Protein AF-A0A2N9MT71-F1 (afdb_monomer)

Sequence (174 aa):
MRLEDFAVRTAGDPRQLANAIQAEVWGLDRNQPVTNVKTLEEIVNISVAERRFETLLLMAFASVAVGLAVIGVFGVLSYSVSQRTPEWGIRIALGAQPSAILALVLKQAGRLIAVGVIIGLAGAYALTRFLESMLFQVHRNDGWTYAASVALLAVVSPRSVSDSGEARRKGRFA

pLDDT: mean 71.5, std 14.34, range [39.88, 97.31]

Foldseek 3Di:
DPPLDDDDDDPDDLVVVVVVVVVVVCVVPVPDPPPDDDDPVRVVCVVVVVVVVVVVVVVVVVVVVVVVVVVVLVVVLVVVCVVCVVVVVVCVVVPDDVVVVVVVSCVVSVVVVVVVVVVVVVVVVVVVVVVCVVDPDPDDDVPVVVVVVVVVVVVVDPDDPPDDPDDPDDDDDD

Radius of gyration: 30.7 Å; Cα contacts (8 Å, |Δi|>4): 19; chains: 1; bounding box: 78×36×86 Å

Solvent-accessible surface area (backbone atoms only — not comparable to full-atom values): 10822 Å² total; per-residue (Å²): 134,74,97,81,78,86,86,82,92,69,97,62,66,62,77,71,48,47,59,57,52,50,53,52,48,45,70,76,42,73,86,63,81,90,71,82,95,68,55,71,67,54,56,49,47,58,61,48,51,59,55,49,51,55,51,52,52,51,51,51,51,50,53,51,52,51,51,52,49,53,54,48,53,49,49,55,48,53,51,57,49,60,74,45,42,71,64,51,53,54,42,43,76,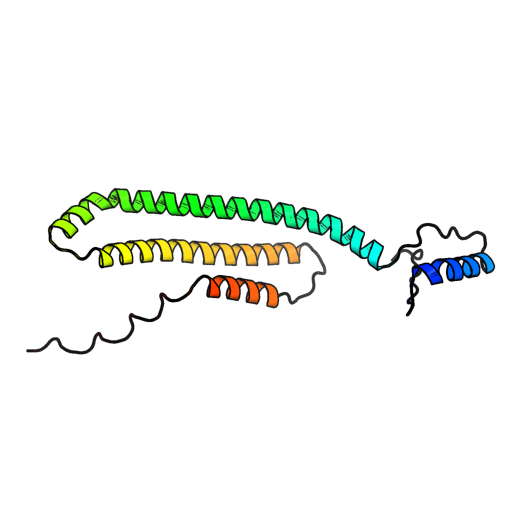74,67,46,66,68,65,64,54,53,52,52,52,50,50,54,52,48,51,54,49,51,53,50,50,53,50,49,51,53,49,51,53,51,50,53,53,51,51,54,70,73,42,88,81,79,78,86,76,66,60,62,60,54,50,49,52,53,48,53,55,50,65,74,54,76,82,87,86,83,87,88,85,84,76,98,77,82,77,97,77,137

Secondary structure (DSSP, 8-state):
--TT------SS-HHHHHHHHHHHHHHH-TTS-------HHHHHHHHHHHHHHHHHHHHHHHHHHHHHHHHHHHHHHHHHHHHHHHHHHHHHHTT--HHHHHHHHHHHHHHHHHHHHHHHHHHHHHHHHHHHHHSTT--S-THHHHHHHHHHHHHT--SSSSSSSS---S-S--

Mean predicted aligned error: 17.35 Å

Structure (mmCIF, N/CA/C/O backbone):
data_AF-A0A2N9MT71-F1
#
_entry.id   AF-A0A2N9MT71-F1
#
loop_
_atom_site.group_PDB
_atom_site.id
_atom_site.type_symbol
_atom_site.label_atom_id
_atom_site.label_alt_id
_atom_site.label_comp_id
_atom_site.label_asym_id
_atom_site.label_entity_id
_atom_site.label_seq_id
_atom_site.pdbx_PDB_ins_code
_atom_site.Cartn_x
_atom_site.Cartn_y
_atom_site.Cartn_z
_atom_site.occupancy
_atom_site.B_iso_or_equiv
_atom_site.auth_seq_id
_atom_site.auth_comp_id
_atom_site.auth_asym_id
_atom_site.auth_atom_id
_atom_site.pdbx_PDB_model_num
ATOM 1 N N . MET A 1 1 ? 12.302 11.537 -35.299 1.00 41.94 1 MET A N 1
ATOM 2 C CA . MET A 1 1 ? 13.288 10.631 -35.921 1.00 41.94 1 MET A CA 1
ATOM 3 C C . MET A 1 1 ? 14.268 11.492 -36.698 1.00 41.94 1 MET A C 1
ATOM 5 O O . MET A 1 1 ? 13.892 12.015 -37.738 1.00 41.94 1 MET A O 1
ATOM 9 N N . ARG A 1 2 ? 15.458 11.759 -36.141 1.00 39.88 2 ARG A N 1
ATOM 10 C CA . ARG A 1 2 ? 16.570 12.321 -36.929 1.00 39.88 2 ARG A CA 1
ATOM 11 C C . ARG A 1 2 ? 17.093 11.182 -37.808 1.00 39.88 2 ARG A C 1
ATOM 13 O O . ARG A 1 2 ? 17.110 10.045 -37.356 1.00 39.88 2 ARG A O 1
ATOM 20 N N . LEU A 1 3 ? 17.454 11.474 -39.051 1.0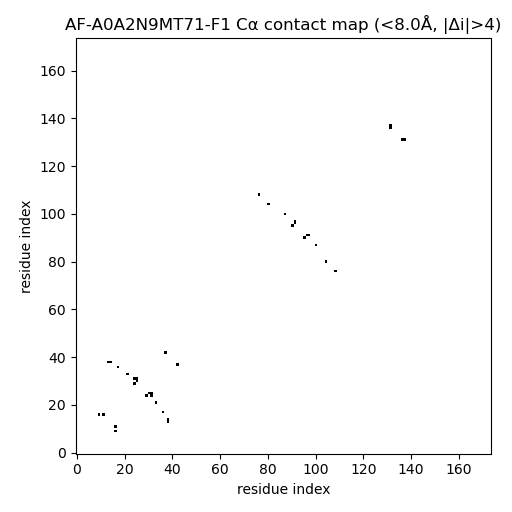0 45.47 3 LEU A N 1
ATOM 21 C CA . LEU A 1 3 ? 17.859 10.511 -40.089 1.00 45.47 3 LEU A CA 1
ATOM 22 C C . LEU A 1 3 ? 19.234 9.842 -39.831 1.00 45.47 3 LEU A C 1
ATOM 24 O O . LEU A 1 3 ? 19.907 9.453 -40.774 1.00 45.47 3 LEU A O 1
ATOM 28 N N . GLU A 1 4 ? 19.657 9.714 -38.572 1.00 57.88 4 GLU A N 1
ATOM 29 C CA . GLU A 1 4 ? 21.001 9.251 -38.177 1.00 57.88 4 GLU A CA 1
ATOM 30 C C . GLU A 1 4 ? 21.006 7.788 -37.683 1.00 57.88 4 GLU A C 1
ATOM 32 O O . GLU A 1 4 ? 22.068 7.188 -37.547 1.00 57.88 4 GLU A O 1
ATOM 37 N N . ASP A 1 5 ? 19.834 7.191 -37.431 1.00 60.72 5 ASP A N 1
ATOM 38 C CA . ASP A 1 5 ? 19.734 5.886 -36.767 1.00 60.72 5 ASP A CA 1
ATOM 39 C C . ASP A 1 5 ? 19.387 4.768 -37.768 1.00 60.72 5 ASP A C 1
ATOM 41 O O . ASP A 1 5 ? 18.239 4.614 -38.193 1.00 60.72 5 ASP A O 1
ATOM 45 N N . PHE A 1 6 ? 20.388 3.966 -38.143 1.00 65.12 6 PHE A N 1
ATOM 46 C CA . PHE A 1 6 ? 20.227 2.778 -38.986 1.00 65.12 6 PHE A CA 1
ATOM 47 C C . PHE A 1 6 ? 20.097 1.519 -38.117 1.00 65.12 6 PHE A C 1
ATOM 49 O O . PHE A 1 6 ? 21.009 1.172 -37.368 1.00 65.12 6 PHE A O 1
ATOM 56 N N . ALA A 1 7 ? 18.960 0.824 -38.210 1.00 68.88 7 ALA A N 1
ATOM 57 C CA . ALA A 1 7 ? 18.687 -0.391 -37.443 1.00 68.88 7 ALA A CA 1
ATOM 58 C C . ALA A 1 7 ? 18.682 -1.624 -38.355 1.00 68.88 7 ALA A C 1
ATOM 60 O O . ALA A 1 7 ? 17.917 -1.695 -39.316 1.00 68.88 7 ALA A O 1
ATOM 61 N N . VAL A 1 8 ? 19.500 -2.625 -38.021 1.00 67.00 8 VAL A N 1
ATOM 62 C CA . VAL A 1 8 ? 19.582 -3.896 -38.753 1.00 67.00 8 VAL A CA 1
ATOM 63 C C . VAL A 1 8 ? 19.093 -5.028 -37.860 1.00 67.00 8 VAL A C 1
ATOM 65 O O . VAL A 1 8 ? 19.551 -5.187 -36.730 1.00 67.00 8 VAL A O 1
ATOM 68 N N . ARG A 1 9 ? 18.157 -5.834 -38.368 1.00 70.19 9 ARG A N 1
ATOM 69 C CA . ARG A 1 9 ? 17.663 -7.032 -37.683 1.00 70.19 9 ARG A CA 1
ATOM 70 C C . ARG A 1 9 ? 18.496 -8.241 -38.101 1.00 70.19 9 ARG A C 1
ATOM 72 O O . ARG A 1 9 ? 18.536 -8.572 -39.282 1.00 70.19 9 ARG A O 1
ATOM 79 N N . THR A 1 10 ? 19.104 -8.928 -37.140 1.00 71.44 10 THR A N 1
ATOM 80 C CA . THR A 1 10 ? 19.897 -10.147 -37.367 1.00 71.44 10 THR A CA 1
ATOM 81 C C . THR A 1 10 ? 19.259 -11.337 -36.648 1.00 71.44 10 THR A C 1
ATOM 83 O O . THR A 1 10 ? 18.609 -11.167 -35.619 1.00 71.44 10 THR A O 1
ATOM 86 N N . ALA A 1 11 ? 19.407 -12.548 -37.196 1.00 64.06 11 ALA A N 1
ATOM 87 C CA . ALA A 1 11 ? 18.948 -13.791 -36.555 1.00 64.06 11 ALA A CA 1
ATOM 88 C C . ALA A 1 11 ? 20.045 -14.491 -35.717 1.00 64.06 11 ALA A C 1
ATOM 90 O O . ALA A 1 11 ? 19.741 -15.426 -34.983 1.00 64.06 11 ALA A O 1
ATOM 91 N N . GLY A 1 12 ? 21.304 -14.044 -35.827 1.00 68.12 12 GLY A N 1
ATOM 92 C CA . GLY A 1 12 ? 22.460 -14.521 -35.052 1.00 68.12 12 GLY A CA 1
ATOM 93 C C . GLY A 1 12 ? 23.063 -13.429 -34.162 1.00 68.12 12 GLY A C 1
ATOM 94 O O . GLY A 1 12 ? 22.499 -12.336 -34.079 1.00 68.12 12 GLY A O 1
ATOM 95 N N . ASP A 1 13 ? 24.208 -13.718 -33.527 1.00 66.25 13 ASP A N 1
ATOM 96 C CA . ASP A 1 13 ? 24.887 -12.815 -32.581 1.00 66.25 13 ASP A CA 1
ATOM 97 C C . ASP A 1 13 ? 25.152 -11.430 -33.217 1.00 66.25 13 ASP A C 1
ATOM 99 O O . ASP A 1 13 ? 25.996 -11.309 -34.117 1.00 66.25 13 ASP A O 1
ATOM 103 N N . PRO A 1 14 ? 24.452 -10.370 -32.763 1.00 67.06 14 PRO A N 1
ATOM 104 C CA . PRO A 1 14 ? 24.577 -9.026 -33.318 1.00 67.06 14 PRO A CA 1
ATOM 105 C C . PRO A 1 14 ? 26.007 -8.487 -33.242 1.00 67.06 14 PRO A C 1
ATOM 107 O O . PRO A 1 14 ? 26.403 -7.688 -34.087 1.00 67.06 14 PRO A O 1
ATOM 110 N N . ARG A 1 15 ? 26.804 -8.937 -32.261 1.00 65.44 15 ARG A N 1
ATOM 111 C CA . ARG A 1 15 ? 28.196 -8.497 -32.077 1.00 65.44 15 ARG A CA 1
ATOM 112 C C . ARG A 1 15 ? 29.141 -9.087 -33.119 1.00 65.44 15 ARG A C 1
ATOM 114 O O . ARG A 1 15 ? 30.140 -8.459 -33.455 1.00 65.44 15 ARG A O 1
ATOM 121 N N . GLN A 1 16 ? 28.820 -10.261 -33.659 1.00 66.69 16 GLN A N 1
ATOM 122 C CA . GLN A 1 16 ? 29.618 -10.904 -34.706 1.00 66.69 16 GLN A CA 1
ATOM 123 C C . GLN A 1 16 ? 29.310 -10.314 -36.086 1.00 66.69 16 GLN A C 1
ATOM 125 O O . GLN A 1 16 ? 30.218 -10.149 -36.898 1.00 66.69 16 GLN A O 1
ATOM 130 N N . LEU A 1 17 ? 28.053 -9.924 -36.332 1.00 67.44 17 LEU A N 1
ATOM 131 C CA . LEU A 1 17 ? 27.669 -9.215 -37.557 1.00 67.44 17 LEU A CA 1
ATOM 132 C C . LEU A 1 17 ? 28.013 -7.721 -37.534 1.00 67.44 17 LEU A C 1
ATOM 134 O O . LEU A 1 17 ? 28.193 -7.144 -38.602 1.00 67.44 17 LEU A O 1
ATOM 138 N N . ALA A 1 18 ? 28.143 -7.101 -36.358 1.00 67.75 18 ALA A N 1
ATOM 139 C CA . ALA A 1 18 ? 28.504 -5.689 -36.213 1.00 67.75 18 ALA A CA 1
ATOM 140 C C . ALA A 1 18 ? 29.779 -5.324 -36.990 1.00 67.75 18 ALA A C 1
ATOM 142 O O . ALA A 1 18 ? 29.773 -4.376 -37.772 1.00 67.75 18 ALA A O 1
ATOM 143 N N . ASN A 1 19 ? 30.842 -6.120 -36.835 1.00 68.69 19 ASN A N 1
ATOM 144 C CA . ASN A 1 19 ? 32.119 -5.888 -37.515 1.00 68.69 19 ASN A CA 1
ATOM 145 C C . ASN A 1 19 ? 32.020 -6.098 -39.036 1.00 68.69 19 ASN A C 1
ATOM 147 O O . ASN A 1 19 ? 32.631 -5.355 -39.800 1.00 68.69 19 ASN A O 1
ATOM 151 N N . ALA A 1 20 ? 31.241 -7.090 -39.483 1.00 68.62 20 ALA A N 1
ATOM 152 C CA . ALA A 1 20 ? 31.044 -7.374 -40.905 1.00 68.62 20 ALA A CA 1
ATOM 153 C C . ALA A 1 20 ? 30.231 -6.269 -41.603 1.00 68.62 20 ALA A C 1
ATOM 155 O O . ALA A 1 20 ? 30.588 -5.830 -42.691 1.00 68.62 20 ALA A O 1
ATOM 156 N N . ILE A 1 21 ? 29.179 -5.770 -40.948 1.00 70.81 21 ILE A N 1
ATOM 157 C CA . ILE A 1 21 ? 28.368 -4.651 -41.445 1.00 70.81 21 ILE A CA 1
ATOM 158 C C . ILE A 1 21 ? 29.199 -3.362 -41.463 1.00 70.81 21 ILE A C 1
ATOM 160 O O . ILE A 1 21 ? 29.140 -2.610 -42.429 1.00 70.81 21 ILE A O 1
ATOM 164 N N . GLN A 1 22 ? 30.013 -3.122 -40.432 1.00 69.00 22 GLN A N 1
ATOM 165 C CA . GLN A 1 22 ? 30.901 -1.960 -40.373 1.00 69.00 22 GLN A CA 1
ATOM 166 C C . GLN A 1 22 ? 31.934 -1.958 -41.509 1.00 69.00 22 GLN A C 1
ATOM 168 O O . GLN A 1 22 ? 32.165 -0.913 -42.117 1.00 69.00 22 GLN A O 1
ATOM 173 N N . ALA A 1 23 ? 32.516 -3.118 -41.828 1.00 69.00 23 ALA A N 1
ATOM 174 C CA . ALA A 1 23 ? 33.453 -3.258 -42.940 1.00 69.00 23 ALA A CA 1
ATOM 175 C C . ALA A 1 23 ? 32.798 -2.952 -44.299 1.00 69.00 23 ALA A C 1
ATOM 177 O O . ALA A 1 23 ? 33.404 -2.267 -45.122 1.00 69.00 23 ALA A O 1
ATOM 178 N N . GLU A 1 24 ? 31.556 -3.392 -44.508 1.00 70.31 24 GLU A N 1
ATOM 179 C CA . GLU A 1 24 ? 30.819 -3.145 -45.752 1.00 70.31 24 GLU A CA 1
ATOM 180 C C . GLU A 1 24 ? 30.385 -1.675 -45.888 1.00 70.31 24 GLU A C 1
ATOM 182 O O . GLU A 1 24 ? 30.504 -1.079 -46.958 1.00 70.31 24 GLU A O 1
ATOM 187 N N . VAL A 1 25 ? 29.962 -1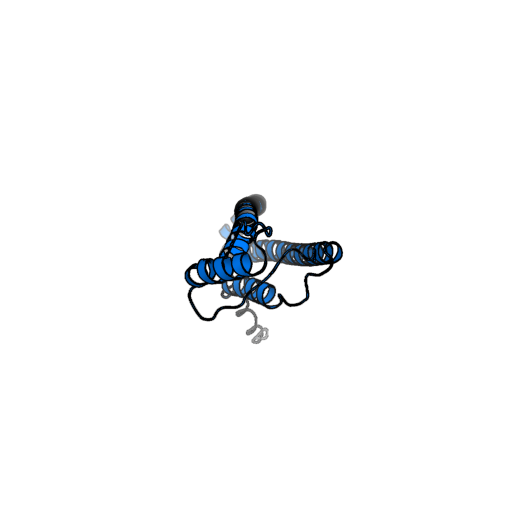.043 -44.787 1.00 69.38 25 VAL A N 1
ATOM 188 C CA . VAL A 1 25 ? 29.619 0.390 -44.757 1.00 69.38 25 VAL A CA 1
ATOM 189 C C . VAL A 1 25 ? 30.842 1.250 -45.080 1.00 69.38 25 VAL A C 1
ATOM 191 O O . VAL A 1 25 ? 30.741 2.167 -45.891 1.00 69.38 25 VAL A O 1
ATOM 194 N N . TRP A 1 26 ? 32.017 0.919 -44.535 1.00 68.44 26 TRP A N 1
ATOM 195 C CA . TRP A 1 26 ? 33.275 1.590 -44.888 1.00 68.44 26 TRP A CA 1
ATOM 196 C C . TRP A 1 26 ? 33.785 1.271 -46.299 1.00 68.44 26 TRP A C 1
ATOM 198 O O . TRP A 1 26 ? 34.627 2.009 -46.820 1.00 68.44 26 TRP A O 1
ATOM 2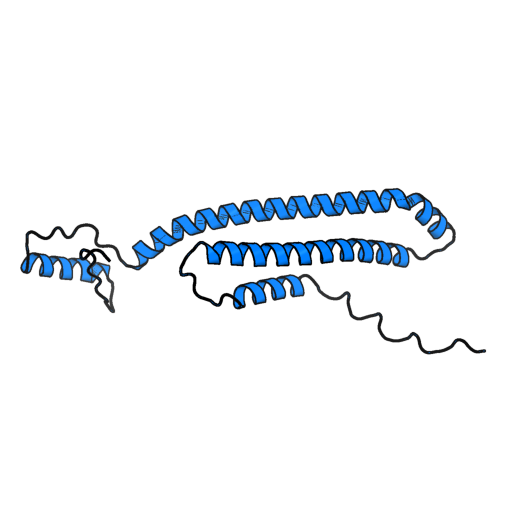08 N N . GLY A 1 27 ? 33.296 0.191 -46.913 1.00 67.88 27 GLY A N 1
ATOM 209 C CA . GLY A 1 27 ? 33.516 -0.124 -48.323 1.00 67.88 27 GLY A CA 1
ATOM 210 C C . GLY A 1 27 ? 32.706 0.768 -49.267 1.00 67.88 27 GLY A C 1
ATOM 211 O O . GLY A 1 27 ? 33.192 1.101 -50.346 1.00 67.88 27 GLY A O 1
ATOM 212 N N . LEU A 1 28 ? 31.508 1.189 -48.847 1.00 67.69 28 LEU A N 1
ATOM 213 C CA . LEU A 1 28 ? 30.610 2.055 -49.619 1.00 67.69 28 LEU A CA 1
ATOM 214 C C . LEU A 1 28 ? 30.875 3.549 -49.387 1.00 67.69 28 LEU A C 1
ATOM 216 O O . LEU A 1 28 ? 30.909 4.313 -50.349 1.00 67.69 28 LEU A O 1
ATOM 220 N N . ASP A 1 29 ? 31.093 3.963 -48.136 1.00 55.88 29 ASP A N 1
ATOM 221 C CA . ASP A 1 29 ? 31.425 5.345 -47.785 1.00 55.88 29 ASP A CA 1
ATOM 222 C C . ASP A 1 29 ? 32.396 5.403 -46.595 1.00 55.88 29 ASP A C 1
ATOM 224 O O . ASP A 1 29 ? 32.054 5.188 -45.428 1.00 55.88 29 ASP A O 1
ATOM 228 N N . ARG A 1 30 ? 33.659 5.707 -46.903 1.00 60.94 30 ARG A N 1
ATOM 229 C CA . ARG A 1 30 ? 34.764 5.720 -45.937 1.00 60.94 30 ARG A CA 1
ATOM 230 C C . ARG A 1 30 ? 34.745 6.952 -45.017 1.00 60.94 30 ARG A C 1
ATOM 232 O O . ARG A 1 30 ? 35.465 6.968 -44.022 1.00 60.94 30 ARG A O 1
ATOM 239 N N . ASN A 1 31 ? 33.931 7.966 -45.321 1.00 59.22 31 ASN A N 1
ATOM 240 C CA . ASN A 1 31 ? 33.812 9.173 -44.501 1.00 59.22 31 ASN A CA 1
ATOM 241 C C . ASN A 1 31 ? 32.697 9.079 -43.448 1.00 59.22 31 ASN A C 1
ATOM 243 O O . ASN A 1 31 ? 32.556 10.004 -42.649 1.00 59.22 31 ASN A O 1
ATOM 247 N N . GLN A 1 32 ? 31.927 7.983 -43.410 1.00 57.00 32 GLN A N 1
ATOM 248 C CA . GLN A 1 32 ? 30.861 7.790 -42.429 1.00 57.00 32 GLN A CA 1
ATOM 249 C C . GLN A 1 32 ? 31.446 7.323 -41.075 1.00 57.00 32 GLN A C 1
ATOM 251 O O . GLN A 1 32 ? 31.987 6.212 -40.974 1.00 57.00 32 GLN A O 1
ATOM 256 N N . PRO A 1 33 ? 31.346 8.126 -39.997 1.00 54.78 33 PRO A N 1
ATOM 257 C CA . PRO A 1 33 ? 31.828 7.723 -38.683 1.00 54.78 33 PRO A CA 1
ATOM 258 C C . PRO A 1 33 ? 30.888 6.672 -38.076 1.00 54.78 33 PRO A C 1
ATOM 260 O O . PRO A 1 33 ? 29.895 7.001 -37.434 1.00 54.78 33 PRO A O 1
ATOM 263 N N . VAL A 1 34 ? 31.222 5.388 -38.234 1.00 56.66 34 VAL A N 1
ATOM 264 C CA . VAL A 1 34 ? 30.559 4.285 -37.519 1.00 56.66 34 VAL A CA 1
ATOM 265 C C . VAL A 1 34 ? 31.071 4.274 -36.079 1.00 56.66 34 VAL A C 1
ATOM 267 O O . VAL A 1 34 ? 31.996 3.549 -35.719 1.00 56.66 34 VAL A O 1
ATOM 270 N N . THR A 1 35 ? 30.503 5.151 -35.260 1.00 53.66 35 THR A N 1
ATOM 271 C CA . THR A 1 35 ? 30.808 5.258 -33.832 1.00 53.66 35 THR A CA 1
ATOM 272 C C . THR A 1 35 ? 29.549 4.880 -33.065 1.00 53.66 35 THR A C 1
ATOM 274 O O . THR A 1 35 ? 28.469 5.344 -33.413 1.00 53.66 35 THR A O 1
ATOM 277 N N . ASN A 1 36 ? 29.685 4.078 -32.002 1.00 55.88 36 ASN A N 1
ATOM 278 C CA . ASN A 1 36 ? 28.592 3.687 -31.097 1.00 55.88 36 ASN A CA 1
ATOM 279 C C . ASN A 1 36 ? 27.678 2.538 -31.592 1.00 55.88 36 ASN A C 1
ATOM 281 O O . ASN A 1 36 ? 26.456 2.609 -31.467 1.00 55.88 36 ASN A O 1
ATOM 285 N N . VAL A 1 37 ? 28.259 1.443 -32.105 1.00 58.81 37 VAL A N 1
ATOM 286 C CA . VAL A 1 37 ? 27.505 0.205 -32.383 1.00 58.81 37 VAL A CA 1
ATOM 287 C C . VAL A 1 37 ? 27.022 -0.399 -31.061 1.00 58.81 37 VAL A C 1
ATOM 289 O O . VAL A 1 37 ? 27.789 -1.033 -30.341 1.00 58.81 37 VAL A O 1
ATOM 292 N N . LYS A 1 38 ? 25.749 -0.181 -30.729 1.00 64.19 38 LYS A N 1
ATOM 293 C CA . LYS A 1 38 ? 25.089 -0.755 -29.551 1.00 64.19 38 LYS A CA 1
ATOM 294 C C . LYS A 1 38 ? 24.006 -1.719 -29.990 1.00 64.19 38 LYS A C 1
ATOM 296 O O . LYS A 1 38 ? 23.269 -1.447 -30.937 1.00 64.19 38 LYS A O 1
ATOM 301 N N . THR A 1 39 ? 23.877 -2.840 -29.288 1.00 69.06 39 THR A N 1
ATOM 302 C CA . THR A 1 39 ? 22.722 -3.712 -29.506 1.00 69.06 39 THR A CA 1
ATOM 303 C C . THR A 1 39 ? 21.467 -3.034 -28.956 1.00 69.06 39 THR A C 1
ATOM 305 O O . THR A 1 39 ? 21.530 -2.251 -28.004 1.00 69.06 39 THR A O 1
ATOM 308 N N . LEU A 1 40 ? 20.302 -3.347 -29.529 1.00 63.91 40 LEU A N 1
ATOM 309 C CA . LEU A 1 40 ? 19.020 -2.879 -28.989 1.00 63.91 40 LEU A CA 1
ATOM 310 C C . LEU A 1 40 ? 18.850 -3.281 -27.513 1.00 63.91 40 LEU A C 1
ATOM 312 O O . LEU A 1 40 ? 18.325 -2.498 -26.731 1.00 63.91 40 LEU A O 1
ATOM 316 N N . GLU A 1 41 ? 19.368 -4.445 -27.109 1.00 63.22 41 GLU A N 1
ATOM 317 C CA . GLU A 1 41 ? 19.407 -4.873 -25.703 1.00 63.22 41 GLU A CA 1
ATOM 318 C C . GLU A 1 41 ? 20.220 -3.941 -24.806 1.00 63.22 41 GLU A C 1
ATOM 320 O O . GLU A 1 41 ? 19.832 -3.697 -23.669 1.00 63.22 41 GLU A O 1
ATOM 325 N N . GLU A 1 42 ? 21.328 -3.391 -25.292 1.00 62.47 42 GLU A N 1
ATOM 326 C CA . GLU A 1 42 ? 22.170 -2.483 -24.515 1.00 62.47 42 GLU A CA 1
ATOM 327 C C . GLU A 1 42 ? 21.513 -1.105 -24.354 1.00 62.47 42 GLU A C 1
ATOM 329 O O . GLU A 1 42 ? 21.539 -0.528 -23.268 1.00 62.47 42 GLU A O 1
ATOM 334 N N . ILE A 1 43 ? 20.828 -0.620 -25.394 1.00 64.69 43 ILE A N 1
ATOM 335 C CA . ILE A 1 43 ? 20.023 0.611 -25.336 1.00 64.69 43 ILE A CA 1
ATOM 336 C C . ILE A 1 43 ? 18.840 0.437 -24.373 1.00 64.69 43 ILE A C 1
ATOM 338 O O . ILE A 1 43 ? 18.591 1.299 -23.527 1.00 64.69 43 ILE A O 1
ATOM 342 N N . VAL A 1 44 ? 18.143 -0.701 -24.455 1.00 64.19 44 VAL A N 1
ATOM 343 C CA . VAL A 1 44 ? 17.048 -1.041 -23.538 1.00 64.19 44 VAL A CA 1
ATOM 344 C C . VAL A 1 44 ? 17.565 -1.166 -22.106 1.00 64.19 44 VAL A C 1
ATOM 346 O O . VAL A 1 44 ? 16.960 -0.602 -21.200 1.00 64.19 44 VAL A O 1
ATOM 349 N N . ASN A 1 45 ? 18.699 -1.828 -21.875 1.00 61.38 45 ASN A N 1
ATOM 350 C CA . ASN A 1 45 ? 19.256 -1.985 -20.531 1.00 61.38 45 ASN A CA 1
ATOM 351 C C . ASN A 1 45 ? 19.663 -0.651 -19.898 1.00 61.38 45 ASN A C 1
ATOM 353 O O . ASN A 1 45 ? 19.397 -0.451 -18.715 1.00 61.38 45 ASN A O 1
ATOM 357 N N . ILE A 1 46 ? 20.247 0.273 -20.666 1.00 61.62 46 ILE A N 1
ATOM 358 C CA . ILE A 1 46 ? 20.605 1.609 -20.166 1.00 61.62 46 ILE A CA 1
ATOM 359 C C . ILE A 1 46 ? 19.341 2.406 -19.805 1.00 61.62 46 ILE A C 1
ATOM 361 O O . ILE A 1 46 ? 19.278 2.994 -18.729 1.00 61.62 46 ILE A O 1
ATOM 365 N N . SER A 1 47 ? 18.303 2.363 -20.647 1.00 59.91 47 SER A N 1
ATOM 366 C CA . SER A 1 47 ? 17.036 3.065 -20.388 1.00 59.91 47 SER A CA 1
ATOM 367 C C . SER A 1 47 ? 16.228 2.454 -19.230 1.00 59.91 47 SER A C 1
ATOM 369 O O . SER A 1 47 ? 15.573 3.164 -18.467 1.00 59.91 47 SER A O 1
ATOM 371 N N . VAL A 1 48 ? 16.287 1.132 -19.052 1.00 64.06 48 VAL A N 1
ATOM 372 C CA . VAL A 1 48 ? 15.577 0.425 -17.975 1.00 64.06 48 VAL A CA 1
ATOM 373 C C . VAL A 1 48 ? 16.306 0.549 -16.632 1.00 64.06 48 VAL A C 1
ATOM 375 O O . VAL A 1 48 ? 15.648 0.532 -15.590 1.00 64.06 48 VAL A O 1
ATOM 378 N N . ALA A 1 49 ? 17.635 0.690 -16.623 1.00 62.84 49 ALA A N 1
ATOM 379 C CA . ALA A 1 49 ? 18.422 0.806 -15.394 1.00 62.84 49 ALA A CA 1
ATOM 380 C C . ALA A 1 49 ? 18.056 2.056 -14.575 1.00 62.84 49 ALA A C 1
ATOM 382 O O . ALA A 1 49 ? 17.826 1.948 -13.370 1.00 62.84 49 ALA A O 1
ATOM 383 N N . GLU A 1 50 ? 17.927 3.212 -15.229 1.00 65.19 50 GLU A N 1
ATOM 384 C CA . GLU A 1 50 ? 17.571 4.480 -14.577 1.00 65.19 50 GLU A CA 1
ATOM 385 C C . GLU A 1 50 ? 16.149 4.426 -13.995 1.00 65.19 50 GLU A C 1
ATOM 387 O O . GLU A 1 50 ? 15.929 4.679 -12.809 1.00 65.19 50 GLU A O 1
ATOM 392 N N . ARG A 1 51 ? 15.192 3.918 -14.781 1.00 70.88 51 ARG A N 1
ATOM 393 C CA . ARG A 1 51 ? 13.796 3.745 -14.350 1.00 70.88 51 ARG A CA 1
ATOM 394 C C . ARG A 1 51 ? 13.635 2.753 -13.191 1.00 70.88 51 ARG A C 1
ATOM 396 O O . ARG A 1 51 ? 12.756 2.916 -12.339 1.00 70.88 51 ARG A O 1
ATOM 403 N N . ARG A 1 52 ? 14.471 1.709 -13.131 1.00 76.94 52 ARG A N 1
ATOM 404 C CA . ARG A 1 52 ? 14.485 0.748 -12.013 1.00 76.94 52 ARG A CA 1
ATOM 405 C C . ARG A 1 52 ? 14.945 1.397 -10.714 1.00 76.94 52 ARG A C 1
ATOM 407 O O . ARG A 1 52 ? 14.362 1.095 -9.676 1.00 76.94 52 ARG A O 1
ATOM 414 N N . PHE A 1 53 ? 15.942 2.278 -10.759 1.00 79.31 53 PHE A N 1
ATOM 415 C CA . PHE A 1 53 ? 16.427 2.972 -9.568 1.00 79.31 53 PHE A CA 1
ATOM 416 C C . PHE A 1 53 ? 15.348 3.881 -8.963 1.00 79.31 53 PHE A C 1
ATOM 418 O O . PHE A 1 53 ? 15.068 3.786 -7.768 1.00 79.31 53 PHE A O 1
ATOM 425 N N . GLU A 1 54 ? 14.665 4.674 -9.794 1.00 84.06 54 GLU A N 1
ATOM 426 C CA . GLU A 1 54 ? 13.535 5.507 -9.356 1.00 84.06 54 GLU A CA 1
ATOM 427 C C . GLU A 1 54 ? 12.405 4.667 -8.747 1.00 84.06 54 GLU A C 1
ATOM 429 O O . GLU A 1 54 ? 11.898 4.974 -7.668 1.00 84.06 54 GLU A O 1
ATOM 434 N N . THR A 1 55 ? 12.047 3.560 -9.406 1.00 83.75 55 THR A N 1
ATOM 435 C CA . THR A 1 55 ? 11.002 2.648 -8.917 1.00 83.75 55 THR A CA 1
ATOM 436 C C . THR A 1 55 ? 11.381 2.040 -7.566 1.00 83.75 55 THR A C 1
ATOM 438 O O . THR A 1 55 ? 10.543 1.969 -6.670 1.00 83.75 55 THR A O 1
ATOM 441 N N . LEU A 1 56 ? 12.639 1.626 -7.383 1.00 90.12 56 LEU A N 1
ATOM 442 C CA . LEU A 1 56 ? 13.122 1.088 -6.108 1.00 90.12 56 LEU A CA 1
ATOM 443 C C . LEU A 1 56 ? 13.055 2.127 -4.987 1.00 90.12 56 LEU A C 1
ATOM 445 O O . LEU A 1 56 ? 12.622 1.801 -3.881 1.00 90.12 56 LEU A O 1
ATOM 449 N N . LEU A 1 57 ? 13.430 3.374 -5.269 1.00 93.56 57 LEU A N 1
ATOM 450 C CA . LEU A 1 57 ? 13.358 4.458 -4.294 1.00 93.56 57 LEU A CA 1
ATOM 451 C C . LEU A 1 57 ? 11.904 4.757 -3.894 1.00 93.56 57 LEU A C 1
ATOM 453 O O . LEU A 1 57 ? 11.597 4.869 -2.706 1.00 93.56 57 LEU A O 1
ATOM 457 N N . LEU A 1 58 ? 10.990 4.807 -4.869 1.00 92.44 58 LEU A N 1
ATOM 458 C CA . LEU A 1 58 ? 9.554 4.952 -4.615 1.00 92.44 58 LEU A CA 1
ATOM 459 C C . LEU A 1 58 ? 9.002 3.792 -3.781 1.00 92.44 58 LEU A C 1
ATOM 461 O O . LEU A 1 58 ? 8.243 4.026 -2.843 1.00 92.44 58 LEU A O 1
ATOM 465 N N . MET A 1 59 ? 9.411 2.554 -4.068 1.00 91.75 59 MET A N 1
ATOM 466 C CA . MET A 1 59 ? 9.011 1.379 -3.286 1.00 91.75 59 MET A CA 1
ATOM 467 C C . MET A 1 59 ? 9.541 1.434 -1.849 1.00 91.75 59 MET A C 1
ATOM 469 O O . MET A 1 59 ? 8.823 1.069 -0.915 1.00 91.75 59 MET A O 1
ATOM 473 N N . ALA A 1 60 ? 10.761 1.937 -1.641 1.00 95.38 60 ALA A N 1
ATOM 474 C CA . ALA A 1 60 ? 11.304 2.157 -0.304 1.00 95.38 60 ALA A CA 1
ATOM 475 C C . ALA A 1 60 ? 10.473 3.194 0.473 1.00 95.38 60 ALA A C 1
ATOM 477 O O . ALA A 1 60 ? 10.051 2.925 1.599 1.00 95.38 60 ALA A O 1
ATOM 478 N N . PHE A 1 61 ? 10.149 4.338 -0.140 1.00 95.50 61 PHE A N 1
ATOM 479 C CA . PHE A 1 61 ? 9.285 5.347 0.482 1.00 95.50 61 PHE A CA 1
ATOM 480 C C . PHE A 1 61 ? 7.872 4.832 0.757 1.00 95.50 61 PHE A C 1
ATOM 482 O O . PHE A 1 61 ? 7.343 5.055 1.846 1.00 95.50 61 PHE A O 1
ATOM 489 N N . ALA A 1 62 ? 7.273 4.106 -0.188 1.00 92.44 62 ALA A N 1
ATOM 490 C CA . ALA A 1 62 ? 5.967 3.484 -0.007 1.00 92.44 62 ALA A CA 1
ATOM 491 C C . ALA A 1 62 ? 5.975 2.512 1.183 1.00 92.44 62 ALA A C 1
ATOM 493 O O . ALA A 1 62 ? 5.052 2.522 1.995 1.00 92.44 62 ALA A O 1
ATOM 494 N N . SER A 1 63 ? 7.047 1.733 1.342 1.00 95.12 63 SER A N 1
ATOM 495 C CA . SER A 1 63 ? 7.210 0.811 2.472 1.00 95.12 63 SER A CA 1
ATOM 496 C C . SER A 1 63 ? 7.254 1.552 3.812 1.00 95.12 63 SER A C 1
ATOM 498 O O . SER A 1 63 ? 6.572 1.158 4.759 1.00 95.12 63 SER A O 1
ATOM 500 N N . VAL A 1 64 ? 7.993 2.664 3.890 1.00 97.31 64 VAL A N 1
ATOM 501 C CA . VAL A 1 64 ? 8.031 3.520 5.089 1.00 97.31 64 VAL A CA 1
ATOM 502 C C . VAL A 1 64 ? 6.659 4.134 5.372 1.00 97.31 64 VAL A C 1
ATOM 504 O O . VAL A 1 64 ? 6.199 4.099 6.512 1.00 97.31 64 VAL A O 1
ATOM 507 N N . ALA A 1 65 ? 5.976 4.651 4.348 1.00 93.44 65 ALA A N 1
ATOM 508 C CA . ALA A 1 65 ? 4.644 5.235 4.487 1.00 93.44 65 ALA A CA 1
ATOM 509 C C . ALA A 1 65 ? 3.621 4.214 5.014 1.00 93.44 65 ALA A C 1
ATOM 511 O O . ALA A 1 65 ? 2.851 4.528 5.922 1.00 93.44 65 ALA A O 1
ATOM 512 N N . VAL A 1 66 ? 3.650 2.977 4.506 1.00 91.44 66 VAL A N 1
ATOM 513 C CA . VAL A 1 66 ? 2.820 1.874 5.013 1.00 91.44 66 VAL A CA 1
ATOM 514 C C . VAL A 1 66 ? 3.170 1.553 6.466 1.00 91.44 66 VAL A C 1
ATOM 516 O O . VAL A 1 66 ? 2.265 1.422 7.289 1.00 91.44 66 VAL A O 1
ATOM 519 N N . GLY A 1 67 ? 4.458 1.488 6.816 1.00 95.19 67 GLY A N 1
ATOM 520 C CA . GLY A 1 67 ? 4.896 1.283 8.199 1.00 95.19 67 GLY A CA 1
ATOM 521 C C . GLY A 1 67 ? 4.356 2.355 9.152 1.00 95.19 67 GLY A C 1
ATOM 522 O O . GLY A 1 67 ? 3.773 2.032 10.187 1.00 95.19 67 GLY A O 1
ATOM 523 N N . LEU A 1 68 ? 4.466 3.630 8.771 1.00 95.19 68 LEU A N 1
ATOM 524 C CA . LEU A 1 68 ? 3.917 4.752 9.538 1.00 95.19 68 LEU A CA 1
ATOM 525 C C . LEU A 1 68 ? 2.391 4.685 9.654 1.00 95.19 68 LEU A C 1
ATOM 527 O O . LEU A 1 68 ? 1.849 4.949 10.727 1.00 95.19 68 LEU A O 1
ATOM 531 N N . ALA A 1 69 ? 1.694 4.291 8.587 1.00 90.00 69 ALA A N 1
ATOM 532 C CA . ALA A 1 69 ? 0.247 4.114 8.615 1.00 90.00 69 ALA A CA 1
ATOM 533 C C . ALA A 1 69 ? -0.170 3.011 9.603 1.00 90.00 69 ALA A C 1
ATOM 535 O O . ALA A 1 69 ? -1.086 3.223 10.397 1.00 90.00 69 ALA A O 1
ATOM 536 N N . VAL A 1 70 ? 0.524 1.867 9.613 1.00 89.12 70 VAL A N 1
ATOM 537 C CA . VAL A 1 70 ? 0.268 0.772 10.566 1.00 89.12 70 VAL A CA 1
ATOM 538 C C . VAL A 1 70 ? 0.470 1.245 12.006 1.00 89.12 70 VAL A C 1
ATOM 540 O O . VAL A 1 70 ? -0.402 1.026 12.850 1.00 89.12 70 VAL A O 1
ATOM 543 N N . ILE A 1 71 ? 1.576 1.943 12.280 1.00 93.31 71 ILE A N 1
ATOM 544 C CA . ILE A 1 71 ? 1.871 2.496 13.609 1.00 93.31 71 ILE A CA 1
ATOM 545 C C . ILE A 1 71 ? 0.785 3.498 14.032 1.00 93.31 71 ILE A C 1
ATOM 547 O O . ILE A 1 71 ? 0.283 3.427 15.153 1.00 93.31 71 ILE A O 1
ATOM 551 N N . GLY A 1 72 ? 0.374 4.396 13.134 1.00 89.44 72 GLY A N 1
ATOM 552 C CA . GLY A 1 72 ? -0.667 5.389 13.401 1.00 89.44 72 GLY A CA 1
ATOM 553 C C . GLY A 1 72 ? -2.031 4.761 13.693 1.00 89.44 72 GLY A C 1
ATOM 554 O O . GLY A 1 72 ? -2.677 5.118 14.678 1.00 89.44 72 GLY A O 1
ATOM 555 N N . VAL A 1 73 ? -2.455 3.779 12.890 1.00 87.38 73 VAL A N 1
ATOM 556 C CA . VAL A 1 73 ? -3.716 3.049 13.107 1.00 87.38 73 VAL A CA 1
ATOM 557 C C . VAL A 1 73 ? -3.688 2.302 14.439 1.00 87.38 73 VAL A C 1
ATOM 559 O O . VAL A 1 73 ? -4.662 2.369 15.189 1.00 87.38 73 VAL A O 1
ATOM 562 N N . PHE A 1 74 ? -2.574 1.643 14.774 1.00 86.25 74 PHE A N 1
ATOM 563 C CA . PHE A 1 74 ? -2.413 0.986 16.070 1.00 86.25 74 PHE A CA 1
ATOM 564 C C . PHE A 1 74 ? -2.482 1.985 17.233 1.00 86.25 74 PHE A C 1
ATOM 566 O O . PHE A 1 74 ? -3.157 1.716 18.225 1.00 86.25 74 PHE A O 1
ATOM 573 N N . GLY A 1 75 ? -1.859 3.160 17.098 1.00 88.12 75 GLY A N 1
ATOM 574 C CA . GLY A 1 75 ? -1.917 4.228 18.098 1.00 88.12 75 GLY A CA 1
ATOM 575 C C . GLY A 1 75 ? -3.338 4.742 18.339 1.00 88.12 75 GLY A C 1
ATOM 576 O O . GLY A 1 75 ? -3.790 4.797 19.483 1.00 88.12 75 GLY A O 1
ATOM 577 N N . VAL A 1 76 ? -4.080 5.045 17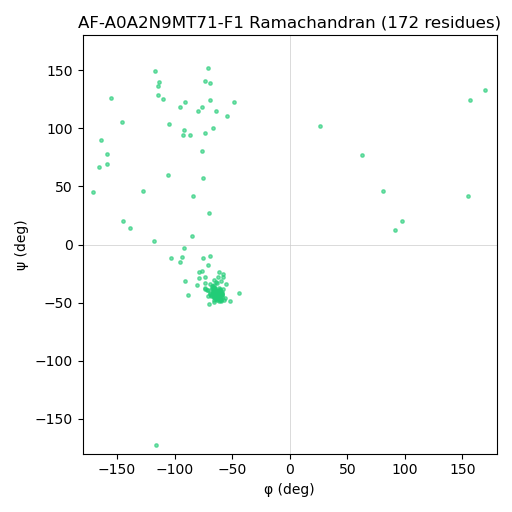.268 1.00 87.06 76 VAL A N 1
ATOM 578 C CA . VAL A 1 76 ? -5.484 5.489 17.357 1.00 87.06 76 VAL A CA 1
ATOM 579 C C . VAL A 1 76 ? -6.367 4.401 17.969 1.00 87.06 76 VAL A C 1
ATOM 581 O O . VAL A 1 76 ? -7.217 4.694 18.812 1.00 87.06 76 VAL A O 1
ATOM 584 N N . LEU A 1 77 ? -6.156 3.140 17.586 1.00 85.38 77 LEU A N 1
ATOM 585 C CA . LEU A 1 77 ? -6.910 2.013 18.126 1.00 85.38 77 LEU A CA 1
ATOM 586 C C . LEU A 1 77 ? -6.619 1.806 19.616 1.00 85.38 77 LEU A C 1
ATOM 588 O O . LEU A 1 77 ? -7.553 1.705 20.408 1.00 85.38 77 LEU A O 1
ATOM 592 N N . SER A 1 78 ? -5.342 1.805 20.004 1.00 85.06 78 SER A N 1
ATOM 593 C CA . SER A 1 78 ? -4.897 1.671 21.395 1.00 85.06 78 SER A CA 1
ATOM 594 C C . SER A 1 78 ? -5.463 2.785 22.277 1.00 85.06 78 SER A C 1
ATOM 596 O O . SER A 1 78 ? -5.985 2.525 23.364 1.00 85.06 78 SER A O 1
ATOM 598 N N . TYR A 1 79 ? -5.459 4.020 21.773 1.00 85.31 79 TYR A N 1
ATOM 599 C CA . TYR A 1 79 ? -6.055 5.161 22.457 1.00 85.31 79 TYR A CA 1
ATOM 600 C C . TYR A 1 79 ? -7.576 5.015 22.612 1.00 85.31 79 TYR A C 1
ATOM 602 O O . TYR A 1 79 ? -8.117 5.215 23.701 1.00 85.31 79 TYR A O 1
ATOM 610 N N . SER A 1 80 ? -8.272 4.606 21.546 1.00 81.94 80 SER A N 1
ATOM 611 C CA . SER A 1 80 ? -9.727 4.414 21.564 1.00 81.94 80 SER A CA 1
ATOM 612 C C . SER A 1 80 ? -10.163 3.290 22.510 1.00 81.94 80 SER A C 1
ATOM 614 O O . SER A 1 80 ? -11.164 3.431 23.215 1.00 81.94 80 SER A O 1
ATOM 616 N N . VAL A 1 81 ? -9.396 2.196 22.564 1.00 80.50 81 VAL A N 1
ATOM 617 C CA . VAL A 1 81 ? -9.616 1.097 23.513 1.00 80.50 81 VAL A CA 1
ATOM 618 C C . VAL A 1 81 ? -9.375 1.586 24.937 1.00 80.50 81 VAL A C 1
ATOM 620 O O . VAL A 1 81 ? -10.264 1.431 25.770 1.00 80.50 81 VAL A O 1
ATOM 623 N N . SER A 1 82 ? -8.242 2.254 25.189 1.00 82.12 82 SER A N 1
ATOM 624 C CA . SER A 1 82 ? -7.852 2.746 26.517 1.00 82.12 82 SER A CA 1
ATOM 625 C C . SER A 1 82 ? -8.877 3.701 27.132 1.00 82.12 82 SER A C 1
ATOM 627 O O . SER A 1 82 ? -9.156 3.602 28.325 1.00 82.12 82 SER A O 1
ATOM 629 N N . GLN A 1 83 ? -9.494 4.579 26.330 1.00 82.12 83 GLN A N 1
ATOM 630 C CA . GLN A 1 83 ? -10.561 5.462 26.816 1.00 82.12 83 GLN A CA 1
ATOM 631 C C . GLN A 1 83 ? -11.814 4.709 27.277 1.00 82.12 83 GLN A C 1
ATOM 633 O O . GLN A 1 83 ? -12.510 5.171 28.176 1.00 82.12 83 GLN A O 1
ATOM 638 N N . ARG A 1 84 ? -12.131 3.564 26.662 1.00 78.00 84 ARG A N 1
ATOM 639 C CA . ARG A 1 84 ? -13.351 2.806 26.968 1.00 78.00 84 ARG A CA 1
ATOM 640 C C . ARG A 1 84 ? -13.113 1.696 27.992 1.00 78.00 84 ARG A C 1
ATOM 642 O O . ARG A 1 84 ? -14.084 1.182 28.543 1.00 78.00 84 ARG A O 1
ATOM 649 N N . THR A 1 85 ? -11.856 1.322 28.265 1.00 76.25 85 THR A N 1
ATOM 650 C CA . THR A 1 85 ? -11.453 0.249 29.202 1.00 76.25 85 THR A CA 1
ATOM 651 C C . THR A 1 85 ? -12.205 0.253 30.541 1.00 76.25 85 THR A C 1
ATOM 653 O O . THR A 1 85 ? -12.608 -0.834 30.962 1.00 76.25 85 THR A O 1
ATOM 656 N N . PRO A 1 86 ? -12.473 1.405 31.195 1.00 76.69 86 PRO A N 1
ATOM 657 C CA . PRO A 1 86 ? -13.202 1.424 32.466 1.00 76.69 86 PRO A CA 1
ATOM 658 C C . PRO A 1 86 ? -14.623 0.843 32.369 1.00 76.69 86 PRO A C 1
ATOM 660 O O . PRO A 1 86 ? -15.052 0.101 33.249 1.00 76.69 86 PRO A O 1
ATOM 663 N N . GLU A 1 87 ? -15.341 1.107 31.275 1.00 80.00 87 GLU A N 1
ATOM 664 C CA . GLU A 1 87 ? -16.705 0.601 31.063 1.00 80.00 87 GLU A CA 1
ATOM 665 C C . GLU A 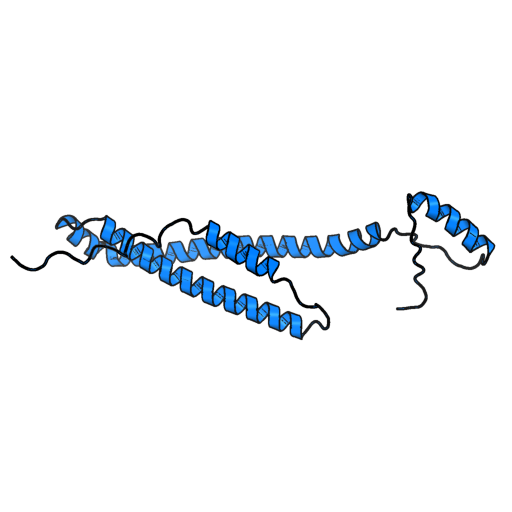1 87 ? -16.714 -0.897 30.731 1.00 80.00 87 GLU A C 1
ATOM 667 O O . GLU A 1 87 ? -17.581 -1.648 31.192 1.00 80.00 87 GLU A O 1
ATOM 672 N N . TRP A 1 88 ? -15.728 -1.348 29.948 1.00 77.25 88 TRP A N 1
ATOM 673 C CA . TRP A 1 88 ? -15.561 -2.765 29.629 1.00 77.25 88 TRP A CA 1
ATOM 674 C C . TRP A 1 88 ? -15.196 -3.577 30.875 1.00 77.25 88 TRP A C 1
ATOM 676 O O . TRP A 1 88 ? -15.734 -4.666 31.051 1.00 77.25 88 TRP A O 1
ATOM 686 N N . GLY A 1 89 ? -14.349 -3.044 31.762 1.00 76.44 89 GLY A N 1
ATOM 687 C CA . GLY A 1 89 ? -13.948 -3.708 33.006 1.00 76.44 89 GLY A CA 1
ATOM 688 C C . GLY A 1 89 ? -15.132 -4.005 33.928 1.00 76.44 89 GLY A C 1
ATOM 689 O O . GLY A 1 89 ? -15.247 -5.115 34.444 1.00 76.44 89 GLY A O 1
ATOM 690 N N . ILE A 1 90 ? -16.070 -3.060 34.051 1.00 80.69 90 ILE A N 1
ATOM 691 C CA . ILE A 1 90 ? -17.295 -3.248 34.842 1.00 80.69 90 ILE A CA 1
ATOM 692 C C . ILE A 1 90 ? -18.212 -4.291 34.183 1.00 80.69 90 ILE A C 1
ATOM 694 O O . ILE A 1 90 ? -18.722 -5.178 34.863 1.00 80.69 90 ILE A O 1
ATOM 698 N N . ARG A 1 91 ? -18.395 -4.247 32.852 1.00 78.56 91 ARG A N 1
ATOM 699 C CA . ARG A 1 91 ? -19.201 -5.255 32.131 1.00 78.56 91 ARG A CA 1
ATOM 700 C C . ARG A 1 91 ? -18.615 -6.663 32.233 1.00 78.56 91 ARG A C 1
ATOM 702 O O . ARG A 1 91 ? -19.378 -7.608 32.404 1.00 78.56 91 ARG A O 1
ATOM 709 N N . ILE A 1 92 ? -17.295 -6.812 32.135 1.00 79.19 92 ILE A N 1
ATOM 710 C CA . ILE A 1 92 ? -16.619 -8.111 32.270 1.00 79.19 92 ILE A CA 1
ATOM 711 C C . ILE A 1 92 ? -16.758 -8.634 33.704 1.00 79.19 92 ILE A C 1
ATOM 713 O O . ILE A 1 92 ? -17.068 -9.808 33.886 1.00 79.19 92 ILE A O 1
ATOM 717 N N . ALA A 1 93 ? -16.617 -7.770 34.716 1.00 81.75 93 ALA A N 1
ATOM 718 C CA . ALA A 1 93 ? -16.833 -8.143 36.117 1.00 81.75 93 ALA A CA 1
ATOM 719 C C . ALA A 1 93 ? -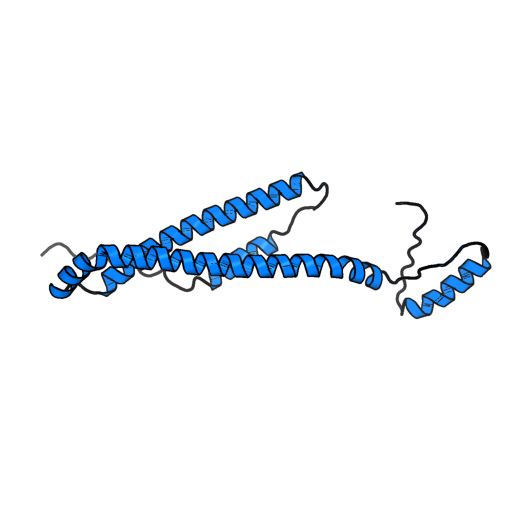18.280 -8.601 36.398 1.00 81.75 93 ALA A C 1
ATOM 721 O O . ALA A 1 93 ? -18.502 -9.441 37.265 1.00 81.75 93 ALA A O 1
ATOM 722 N N . LEU A 1 94 ? -19.252 -8.104 35.625 1.00 79.69 94 LEU A N 1
ATOM 723 C CA . LEU A 1 94 ? -20.657 -8.531 35.647 1.00 79.69 94 LEU A CA 1
ATOM 724 C C . LEU A 1 94 ? -20.946 -9.775 34.775 1.00 79.69 94 LEU A C 1
ATOM 726 O O . LEU A 1 94 ? -22.105 -10.146 34.605 1.00 79.69 94 LEU A O 1
ATOM 730 N N . GLY A 1 95 ? -19.918 -10.426 34.219 1.00 80.00 95 GLY A N 1
ATOM 731 C CA . GLY A 1 95 ? -20.043 -11.669 33.449 1.00 80.00 95 GLY A CA 1
ATOM 732 C C . GLY A 1 95 ? -20.232 -11.492 31.939 1.00 80.00 95 GLY A C 1
ATOM 733 O O . GLY A 1 95 ? -20.582 -12.451 31.250 1.00 80.00 95 GLY A O 1
ATOM 734 N N . ALA A 1 96 ? -20.014 -10.294 31.386 1.00 76.69 96 ALA A N 1
ATOM 735 C CA . ALA A 1 96 ? -20.102 -10.090 29.942 1.00 76.69 96 ALA A CA 1
ATOM 736 C C . ALA A 1 96 ? -18.959 -10.795 29.190 1.00 76.69 96 ALA A C 1
ATOM 738 O O . ALA A 1 96 ? -17.794 -10.745 29.585 1.00 76.69 96 ALA A O 1
ATOM 739 N N . GLN A 1 97 ? -19.298 -11.408 28.053 1.00 80.81 97 GLN A N 1
ATOM 740 C CA . GLN A 1 97 ? -18.367 -12.201 27.257 1.00 80.81 97 GLN A CA 1
ATOM 741 C C . GLN A 1 97 ? -17.291 -11.318 26.577 1.00 80.81 97 GLN A C 1
ATOM 743 O O . GLN A 1 97 ? -17.643 -10.428 25.795 1.00 80.81 97 GLN A O 1
ATOM 748 N N . PRO A 1 98 ? -15.984 -11.583 26.782 1.00 75.00 98 PRO A N 1
ATOM 749 C CA . PRO A 1 98 ? -14.891 -10.802 26.182 1.00 75.00 98 PRO A CA 1
ATOM 750 C C . PRO A 1 98 ? -14.853 -10.823 24.644 1.00 75.00 98 PRO A C 1
ATOM 752 O O . PRO A 1 98 ? -14.331 -9.904 24.015 1.00 75.00 98 PRO A O 1
ATOM 755 N N . SER A 1 99 ? -15.433 -11.84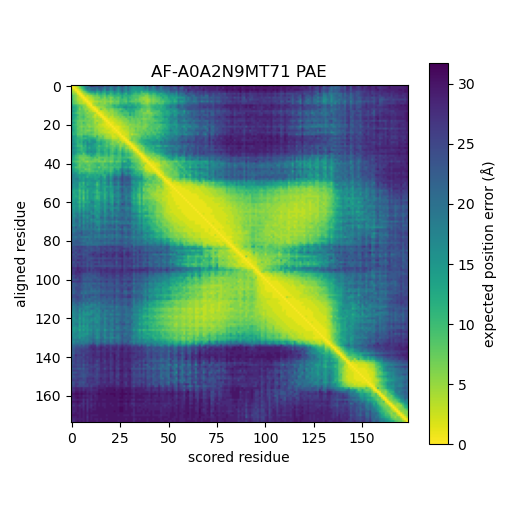4 24.009 1.00 79.88 99 SER A N 1
ATOM 756 C CA . SER A 1 99 ? -15.493 -11.963 22.545 1.00 79.88 99 SER A CA 1
ATOM 757 C C . SER A 1 99 ? -16.355 -10.878 21.890 1.00 79.88 99 SER A C 1
ATOM 759 O O . SER A 1 99 ? -16.005 -10.379 20.820 1.00 79.88 99 SER A O 1
ATOM 761 N N . ALA A 1 100 ? -17.443 -10.451 22.540 1.00 79.19 100 ALA A N 1
ATOM 762 C CA . ALA A 1 100 ? -18.311 -9.385 22.035 1.00 79.19 100 ALA A CA 1
ATOM 763 C C . ALA A 1 100 ? -17.588 -8.026 21.992 1.00 79.19 100 ALA A C 1
ATOM 765 O O . ALA A 1 100 ? -17.845 -7.195 21.122 1.00 79.19 100 ALA A O 1
ATOM 766 N N . ILE A 1 101 ? -16.648 -7.833 22.917 1.00 77.12 101 ILE A N 1
ATOM 767 C CA . ILE A 1 101 ? -15.804 -6.644 23.038 1.00 77.12 101 ILE A CA 1
ATOM 768 C C . ILE A 1 101 ? -14.804 -6.589 21.895 1.00 77.12 101 ILE A C 1
ATOM 770 O O . ILE A 1 101 ? -14.737 -5.602 21.160 1.00 77.12 101 ILE A O 1
ATOM 774 N N . LEU A 1 102 ? -14.093 -7.698 21.698 1.00 79.44 102 LEU A N 1
ATOM 775 C CA . LEU A 1 102 ? -13.121 -7.842 20.627 1.00 79.44 102 LEU A CA 1
ATOM 776 C C . LEU A 1 102 ? -13.775 -7.662 19.248 1.00 79.44 102 LEU A C 1
ATOM 778 O O . LEU A 1 102 ? -13.241 -6.945 18.405 1.00 79.44 102 LEU A O 1
ATOM 782 N N . ALA A 1 103 ? -14.967 -8.231 19.038 1.00 83.62 103 ALA A N 1
ATOM 783 C CA . ALA A 1 103 ? -15.724 -8.075 17.797 1.00 83.62 103 ALA A CA 1
ATOM 784 C C . ALA A 1 103 ? -16.101 -6.611 17.513 1.00 83.62 103 ALA A C 1
ATOM 786 O O . ALA A 1 103 ? -16.033 -6.162 16.367 1.00 83.62 103 ALA A O 1
ATOM 787 N N . LEU A 1 104 ? -16.465 -5.841 18.545 1.00 79.25 104 LEU A N 1
ATOM 788 C CA . LEU A 1 104 ? -16.795 -4.425 18.391 1.00 79.25 104 LEU A CA 1
ATOM 789 C C . LEU A 1 104 ? -15.564 -3.601 17.982 1.00 79.25 104 LEU A C 1
ATOM 791 O O . LEU A 1 104 ? -15.645 -2.783 17.065 1.00 79.25 104 LEU A O 1
ATOM 795 N N . VAL A 1 105 ? -14.423 -3.853 18.634 1.00 81.44 105 VAL A N 1
ATOM 796 C CA . VAL A 1 105 ? -13.147 -3.175 18.354 1.00 81.44 105 VAL A CA 1
ATOM 797 C C . VAL A 1 105 ? -12.662 -3.507 16.943 1.00 81.44 105 VAL A C 1
ATOM 799 O O . VAL A 1 105 ? -12.334 -2.598 16.181 1.00 81.44 105 VAL A O 1
ATOM 802 N N . LEU A 1 106 ? -12.700 -4.784 16.551 1.00 81.81 106 LEU A N 1
ATOM 803 C CA . LEU A 1 106 ? -12.339 -5.225 15.201 1.00 81.81 106 LEU A CA 1
ATOM 804 C C . LEU A 1 106 ? -13.260 -4.628 14.135 1.00 81.81 106 LEU A C 1
ATOM 806 O O . LEU A 1 106 ? -12.782 -4.197 13.089 1.00 81.81 106 LEU A O 1
ATOM 810 N N . LYS A 1 107 ? -14.568 -4.535 14.395 1.00 86.25 107 LYS A N 1
ATOM 811 C CA . LYS A 1 107 ? -15.515 -3.889 13.475 1.00 86.25 107 LYS A CA 1
ATOM 812 C C . LYS A 1 107 ? -15.216 -2.400 13.309 1.00 86.25 107 LYS A C 1
ATOM 814 O O . LYS A 1 107 ? -15.317 -1.867 12.204 1.00 86.25 107 LYS A O 1
ATOM 819 N N . GLN A 1 108 ? -14.852 -1.722 14.392 1.00 82.19 108 GLN A N 1
ATOM 820 C CA . GLN A 1 108 ? -14.531 -0.300 14.363 1.00 82.19 108 GLN A CA 1
ATOM 821 C C . GLN A 1 108 ? -13.204 -0.030 13.644 1.00 82.19 108 GLN A C 1
ATOM 823 O O . GLN A 1 108 ? -13.158 0.838 12.771 1.00 82.19 108 GLN A O 1
ATOM 828 N N . ALA A 1 109 ? -12.172 -0.830 13.927 1.00 81.12 109 ALA A N 1
ATOM 829 C CA . ALA A 1 109 ? -10.905 -0.808 13.200 1.00 81.12 109 ALA A CA 1
ATOM 830 C C . ALA A 1 109 ? -11.111 -1.117 11.709 1.00 81.12 109 ALA A C 1
ATOM 832 O O . ALA A 1 109 ? -10.667 -0.361 10.848 1.00 81.12 109 ALA A O 1
ATOM 833 N N . GLY A 1 110 ? -11.864 -2.174 11.397 1.00 84.62 110 GLY A N 1
ATOM 834 C CA . GLY A 1 110 ? -12.161 -2.594 10.030 1.00 84.62 110 GLY A CA 1
ATOM 835 C C . GLY A 1 110 ? -12.905 -1.529 9.227 1.00 84.62 110 GLY A C 1
ATOM 836 O O . GLY A 1 110 ? -12.574 -1.301 8.068 1.00 84.62 110 GLY A O 1
ATOM 837 N N . ARG A 1 111 ? -13.858 -0.810 9.838 1.00 86.81 111 ARG A N 1
ATOM 838 C CA . ARG A 1 111 ? -14.552 0.303 9.171 1.00 86.81 111 ARG A CA 1
ATOM 839 C C . ARG A 1 111 ? -13.601 1.455 8.844 1.00 86.81 111 ARG A C 1
ATOM 841 O O . ARG A 1 111 ? -13.691 2.005 7.750 1.00 86.81 111 ARG A O 1
ATOM 848 N N . LEU A 1 112 ? -12.706 1.813 9.765 1.00 84.25 112 LEU A N 1
ATOM 849 C CA . LEU A 1 112 ? -11.721 2.874 9.541 1.00 84.25 112 LEU A CA 1
ATOM 850 C C . LEU A 1 112 ? -10.748 2.498 8.414 1.00 84.25 112 LEU A C 1
ATOM 852 O O . LEU A 1 112 ? -10.516 3.300 7.511 1.00 84.25 112 LEU A O 1
ATOM 856 N N . ILE A 1 113 ? -10.253 1.257 8.427 1.00 85.44 113 ILE A N 1
ATOM 857 C CA . ILE A 1 113 ? -9.383 0.713 7.377 1.00 85.44 113 ILE A CA 1
ATOM 858 C C . ILE A 1 113 ? -10.110 0.713 6.029 1.00 85.44 113 ILE A C 1
ATOM 860 O O . ILE A 1 113 ? -9.559 1.199 5.049 1.00 85.44 113 ILE A O 1
ATOM 864 N N . ALA A 1 114 ? -11.356 0.234 5.972 1.00 87.88 114 ALA A N 1
ATOM 865 C CA . ALA A 1 114 ? -12.131 0.184 4.733 1.00 87.88 114 ALA A CA 1
ATOM 866 C C . ALA A 1 114 ? -12.321 1.574 4.108 1.00 87.88 114 ALA A C 1
ATOM 868 O O . ALA A 1 114 ? -12.134 1.738 2.905 1.00 87.88 114 ALA A O 1
ATOM 869 N N . VAL A 1 115 ? -12.638 2.587 4.921 1.00 88.94 115 VAL A N 1
ATOM 870 C CA . VAL A 1 115 ? -12.743 3.976 4.449 1.00 88.94 115 VAL A CA 1
ATOM 871 C C . VAL A 1 115 ? -11.394 4.475 3.929 1.00 88.94 115 VAL A C 1
ATOM 873 O O . VAL A 1 115 ? -11.338 5.030 2.834 1.00 88.94 115 VAL A O 1
ATOM 876 N N . GLY A 1 116 ? -10.305 4.228 4.663 1.00 85.62 116 GLY A N 1
ATOM 877 C CA . GLY A 1 116 ? -8.954 4.590 4.231 1.00 85.62 116 GLY A CA 1
ATOM 878 C C . GLY A 1 116 ? -8.555 3.937 2.904 1.00 85.62 116 GLY A C 1
ATOM 879 O O . GLY A 1 116 ? -8.028 4.615 2.028 1.00 85.62 116 GLY A O 1
ATOM 880 N N . VAL A 1 117 ? -8.870 2.653 2.715 1.00 87.62 117 VAL A N 1
ATOM 881 C CA . VAL A 1 117 ? -8.599 1.912 1.472 1.00 87.62 117 VAL A CA 1
ATOM 882 C C . VAL A 1 117 ? -9.405 2.472 0.305 1.00 87.62 117 VAL A C 1
ATOM 884 O O . VAL A 1 117 ? -8.843 2.688 -0.764 1.00 87.62 117 VAL A O 1
ATOM 887 N N . ILE A 1 118 ? -10.699 2.751 0.493 1.00 91.69 118 ILE A N 1
ATOM 888 C CA . ILE A 1 118 ? -11.544 3.332 -0.561 1.00 91.69 118 ILE A CA 1
ATOM 889 C C . ILE A 1 118 ? -11.003 4.699 -0.988 1.00 91.69 118 ILE A C 1
ATOM 891 O O . ILE A 1 118 ? -10.853 4.953 -2.183 1.00 91.69 118 ILE A O 1
ATOM 895 N N . ILE A 1 119 ? -10.669 5.562 -0.024 1.00 90.12 119 ILE A N 1
ATOM 896 C CA . ILE A 1 119 ? -10.104 6.888 -0.303 1.00 90.12 119 ILE A CA 1
ATOM 897 C C . ILE A 1 119 ? -8.740 6.755 -0.989 1.00 90.12 119 ILE A C 1
ATOM 899 O O . ILE A 1 119 ? -8.488 7.437 -1.980 1.00 90.12 119 ILE A O 1
ATOM 903 N N . GLY A 1 120 ? -7.882 5.851 -0.509 1.00 87.12 120 GLY A N 1
ATOM 904 C CA . GLY A 1 120 ? -6.568 5.591 -1.091 1.00 87.12 120 GLY A CA 1
ATOM 905 C C . GLY A 1 120 ? -6.649 5.094 -2.535 1.00 87.12 120 GLY A C 1
ATOM 906 O O . GLY A 1 120 ? -5.946 5.615 -3.394 1.00 87.12 120 GLY A O 1
ATOM 907 N N . LEU A 1 121 ? -7.546 4.148 -2.830 1.00 87.75 121 LEU A N 1
ATOM 908 C CA . LEU A 1 121 ? -7.770 3.636 -4.186 1.00 87.75 121 LEU A CA 1
ATOM 909 C C . LEU A 1 121 ? -8.343 4.706 -5.117 1.00 87.75 121 LEU A C 1
ATOM 911 O O . LEU A 1 121 ? -7.884 4.834 -6.250 1.00 87.75 121 LEU A O 1
ATOM 915 N N . ALA A 1 122 ? -9.312 5.492 -4.643 1.00 89.62 122 ALA A N 1
ATOM 916 C CA . ALA A 1 122 ? -9.873 6.596 -5.415 1.00 89.62 122 ALA A CA 1
ATOM 917 C C . ALA A 1 122 ? -8.808 7.660 -5.725 1.00 89.62 122 ALA A C 1
ATOM 919 O O . ALA A 1 122 ? -8.706 8.113 -6.864 1.00 89.62 122 ALA A O 1
ATOM 920 N N . GLY A 1 123 ? -7.980 8.011 -4.737 1.00 88.44 123 GLY A N 1
ATOM 921 C CA . GLY A 1 123 ? -6.861 8.936 -4.901 1.00 88.44 123 GLY A CA 1
ATOM 922 C C . GLY A 1 123 ? -5.797 8.406 -5.860 1.00 88.44 123 GLY A C 1
ATOM 923 O O . GLY A 1 123 ? -5.376 9.132 -6.756 1.00 88.44 123 GLY A O 1
ATOM 924 N N . ALA A 1 124 ? -5.412 7.133 -5.731 1.00 84.88 124 ALA A N 1
ATOM 925 C CA . ALA A 1 124 ? -4.467 6.484 -6.636 1.00 84.88 124 ALA A CA 1
ATOM 926 C C . ALA A 1 124 ? -4.991 6.485 -8.077 1.00 84.88 124 ALA A C 1
ATOM 928 O O . ALA A 1 124 ? -4.288 6.922 -8.981 1.00 84.88 124 ALA A O 1
ATOM 929 N N . TYR A 1 125 ? -6.246 6.081 -8.288 1.00 84.25 125 TYR A N 1
ATOM 930 C CA . TYR A 1 125 ? -6.880 6.099 -9.606 1.00 84.25 125 TYR A CA 1
ATOM 931 C C . TYR A 1 125 ? -6.943 7.513 -10.202 1.00 84.25 125 TYR A C 1
ATOM 933 O O . TYR A 1 125 ? -6.588 7.710 -11.364 1.00 84.25 125 TYR A O 1
ATOM 941 N N . ALA A 1 126 ? -7.345 8.509 -9.407 1.00 84.62 126 ALA A N 1
ATOM 942 C CA . ALA A 1 126 ? -7.405 9.899 -9.848 1.00 84.62 126 ALA A CA 1
ATOM 943 C C . ALA A 1 126 ? -6.020 10.442 -10.227 1.00 84.62 126 ALA A C 1
ATOM 945 O O . ALA A 1 126 ? -5.881 11.088 -11.264 1.00 84.62 126 ALA A O 1
ATOM 946 N N . LEU A 1 127 ? -4.991 10.146 -9.427 1.00 82.81 127 LEU A N 1
ATOM 947 C CA . LEU A 1 127 ? -3.625 10.591 -9.683 1.00 82.81 127 LEU A CA 1
ATOM 948 C C . LEU A 1 127 ? -3.030 9.911 -10.920 1.00 82.81 127 LEU A C 1
ATOM 950 O O . LEU A 1 127 ? -2.460 10.598 -11.764 1.00 82.81 127 LEU A O 1
ATOM 954 N N . THR A 1 128 ? -3.219 8.597 -11.081 1.00 78.94 128 THR A N 1
ATOM 955 C CA . THR A 1 128 ? -2.822 7.874 -12.300 1.00 78.94 128 THR A CA 1
ATOM 956 C C . THR A 1 128 ? -3.480 8.501 -13.523 1.00 78.94 128 THR A C 1
ATOM 958 O O . THR A 1 128 ? -2.800 8.810 -14.499 1.00 78.94 128 THR A O 1
ATOM 961 N N . ARG A 1 129 ? -4.785 8.784 -13.449 1.00 78.69 129 ARG A N 1
ATOM 962 C CA . ARG A 1 129 ? -5.520 9.392 -14.559 1.00 78.69 129 ARG A CA 1
ATOM 963 C C . ARG A 1 129 ? -5.058 10.816 -14.872 1.00 78.69 129 ARG A C 1
ATOM 965 O O . ARG A 1 129 ? -5.000 11.199 -16.038 1.00 78.69 129 ARG A O 1
ATOM 972 N N . PHE A 1 130 ? -4.721 11.591 -13.846 1.00 76.44 130 PHE A N 1
ATOM 973 C CA . PHE A 1 130 ? -4.185 12.940 -13.998 1.00 76.44 130 PHE A CA 1
ATOM 974 C C . PHE A 1 130 ? -2.800 12.924 -14.661 1.00 76.44 130 PHE A C 1
ATOM 976 O O . PHE A 1 130 ? -2.575 13.660 -15.621 1.00 76.44 130 PHE A O 1
ATOM 983 N N . LEU A 1 131 ? -1.904 12.030 -14.234 1.00 72.75 131 LEU A N 1
ATOM 984 C CA . LEU A 1 131 ? -0.578 11.862 -14.838 1.00 72.75 131 LEU A CA 1
ATOM 985 C C . LEU A 1 131 ? -0.662 11.400 -16.302 1.00 72.75 131 LEU A C 1
ATOM 987 O O . LEU A 1 131 ? 0.037 11.946 -17.154 1.00 72.75 131 LEU A O 1
ATOM 991 N N . GLU A 1 132 ? -1.569 10.470 -16.618 1.00 69.50 132 GLU A N 1
ATOM 992 C CA . GLU A 1 132 ? -1.866 10.063 -18.001 1.00 69.50 132 GLU A CA 1
ATOM 993 C C . GLU A 1 132 ? -2.369 11.226 -18.869 1.00 69.50 132 GLU A C 1
ATOM 995 O O . GLU A 1 132 ? -2.126 11.246 -20.071 1.00 69.50 132 GLU A O 1
ATOM 1000 N N . SER A 1 133 ? -3.078 12.197 -18.284 1.00 66.69 133 SER A N 1
ATOM 1001 C CA . SER A 1 133 ? -3.587 13.356 -19.027 1.00 66.69 133 SER A CA 1
ATOM 1002 C C . SER A 1 133 ? -2.510 14.397 -19.354 1.00 66.69 133 SER A C 1
ATOM 1004 O O . SER A 1 133 ? -2.671 15.149 -20.313 1.00 66.69 133 SER A O 1
ATOM 1006 N N . MET A 1 134 ? -1.407 14.426 -18.594 1.00 57.97 134 MET A N 1
ATOM 1007 C CA . MET A 1 134 ? -0.270 15.322 -18.840 1.00 57.97 134 MET A CA 1
ATOM 1008 C C . MET A 1 134 ? 0.799 14.686 -19.740 1.00 57.97 134 MET A C 1
ATOM 1010 O O . MET A 1 134 ? 1.447 15.394 -20.510 1.00 57.97 134 MET A O 1
ATOM 1014 N N . LEU A 1 135 ? 0.970 13.359 -19.685 1.00 53.19 135 LEU A N 1
ATOM 1015 C CA . LEU A 1 135 ? 1.843 12.609 -20.592 1.00 53.19 135 LEU A CA 1
ATOM 1016 C C . LEU A 1 135 ? 1.041 12.109 -21.801 1.00 53.19 135 LEU A C 1
ATOM 1018 O O . LEU A 1 135 ? 0.456 11.026 -21.786 1.00 53.19 135 LEU A O 1
ATOM 1022 N N . PHE A 1 136 ? 1.052 12.877 -22.891 1.00 43.41 136 PHE A N 1
ATOM 1023 C CA . PHE A 1 136 ? 0.626 12.376 -24.198 1.00 43.41 136 PHE A CA 1
ATOM 1024 C C . PHE A 1 136 ? 1.312 11.018 -24.499 1.00 43.41 136 PHE A C 1
ATOM 1026 O O . PHE A 1 136 ? 2.535 10.951 -24.568 1.00 43.41 136 PHE A O 1
ATOM 1033 N N . GLN A 1 137 ? 0.499 9.976 -24.742 1.00 45.19 137 GLN A N 1
ATOM 1034 C CA . GLN A 1 137 ? 0.828 8.660 -25.340 1.00 45.19 137 GLN A CA 1
ATOM 1035 C C . GLN A 1 137 ? 1.106 7.408 -24.468 1.00 45.19 137 GLN A C 1
ATOM 1037 O O . GLN A 1 137 ? 1.582 6.420 -25.029 1.00 45.19 137 GLN A O 1
ATOM 1042 N N . VAL A 1 138 ? 0.707 7.296 -23.193 1.00 50.00 138 VAL A N 1
ATOM 1043 C CA . VAL A 1 138 ? 0.644 5.944 -22.570 1.00 50.00 138 VAL A CA 1
ATOM 1044 C C . VAL A 1 138 ? -0.716 5.297 -22.851 1.00 50.00 138 VAL A C 1
ATOM 1046 O O . VAL A 1 138 ? -1.721 5.550 -22.190 1.00 50.00 138 VAL A O 1
ATOM 1049 N N . HIS A 1 139 ? -0.762 4.494 -23.914 1.00 44.31 139 HIS A N 1
ATOM 1050 C CA . HIS A 1 139 ? -1.936 3.723 -24.315 1.00 44.31 139 HIS A CA 1
ATOM 1051 C C . HIS A 1 139 ? -2.306 2.667 -23.258 1.00 44.31 139 HIS A C 1
ATOM 1053 O O . HIS A 1 139 ? -1.577 1.707 -23.043 1.00 44.31 139 HIS A O 1
ATOM 1059 N N . ARG A 1 140 ? -3.487 2.857 -22.652 1.00 47.62 140 ARG A N 1
ATOM 1060 C CA . ARG A 1 140 ? -4.561 1.870 -22.418 1.00 47.62 140 ARG A CA 1
ATOM 1061 C C . ARG A 1 140 ? -4.098 0.402 -22.345 1.00 47.62 140 ARG A C 1
ATOM 1063 O O . ARG A 1 140 ? -3.957 -0.209 -23.397 1.00 47.62 140 ARG A O 1
ATOM 1070 N N . ASN A 1 141 ? -3.991 -0.156 -21.127 1.00 47.28 141 ASN A N 1
ATOM 1071 C CA . ASN A 1 141 ? -4.598 -1.443 -20.701 1.00 47.28 141 ASN A CA 1
ATOM 1072 C C . ASN A 1 141 ? -3.883 -2.164 -19.524 1.00 47.28 141 ASN A C 1
ATOM 1074 O O . ASN A 1 141 ? -3.820 -3.389 -19.517 1.00 47.28 141 ASN A O 1
ATOM 1078 N N . ASP A 1 142 ? -3.429 -1.474 -18.474 1.00 54.84 142 ASP A N 1
ATOM 1079 C CA . ASP A 1 142 ? -2.949 -2.162 -17.254 1.00 54.84 142 ASP A CA 1
ATOM 1080 C C . ASP A 1 142 ? -4.095 -2.523 -16.285 1.00 54.84 142 ASP A C 1
ATOM 1082 O O . ASP A 1 142 ? -3.987 -2.429 -15.061 1.00 54.84 142 ASP A O 1
ATOM 1086 N N . GLY A 1 143 ? -5.216 -3.008 -16.833 1.00 60.41 143 GLY A N 1
ATOM 1087 C CA . GLY A 1 143 ? -6.271 -3.651 -16.041 1.00 60.41 143 GLY A CA 1
ATOM 1088 C C . GLY A 1 143 ? -5.744 -4.863 -15.263 1.00 60.41 143 GLY A C 1
ATOM 1089 O O . GLY A 1 143 ? -6.253 -5.175 -14.188 1.00 60.41 143 GLY A O 1
ATOM 1090 N N . TRP A 1 144 ? -4.668 -5.490 -15.753 1.00 63.28 144 TRP A N 1
ATOM 1091 C CA . TRP A 1 144 ? -3.982 -6.586 -15.072 1.00 63.28 144 TRP A CA 1
ATOM 1092 C C . TRP A 1 144 ? -3.312 -6.151 -13.762 1.00 63.28 144 TRP A C 1
ATOM 1094 O O . TRP A 1 144 ? -3.383 -6.875 -12.775 1.00 63.28 144 TRP A O 1
ATOM 1104 N N . THR A 1 145 ? -2.733 -4.949 -13.702 1.00 61.69 145 THR A N 1
ATOM 1105 C CA . THR A 1 145 ? -2.070 -4.426 -12.493 1.00 61.69 145 THR A CA 1
ATOM 1106 C C . THR A 1 145 ? -3.086 -4.080 -11.402 1.00 61.69 145 THR A C 1
ATOM 1108 O O . THR A 1 145 ? -2.877 -4.388 -10.224 1.00 61.69 145 THR A O 1
ATOM 1111 N N . TYR A 1 146 ? -4.235 -3.515 -11.793 1.00 61.06 146 TYR A N 1
ATOM 1112 C CA . TYR A 1 146 ? -5.364 -3.308 -10.883 1.00 61.06 146 TYR A CA 1
ATOM 1113 C C . TYR A 1 146 ? -5.963 -4.638 -10.416 1.00 61.06 146 TYR A C 1
ATOM 1115 O O . TYR A 1 146 ? -6.176 -4.817 -9.218 1.00 61.06 146 TYR A O 1
ATOM 1123 N N . ALA A 1 147 ? -6.168 -5.597 -11.325 1.00 71.62 147 ALA A N 1
ATOM 1124 C CA . ALA A 1 147 ? -6.657 -6.929 -10.978 1.00 71.62 147 ALA A CA 1
ATOM 1125 C C . ALA A 1 147 ? -5.698 -7.665 -10.028 1.00 71.62 147 ALA A C 1
ATOM 1127 O O . ALA A 1 147 ? -6.151 -8.257 -9.053 1.00 71.62 147 ALA A O 1
ATOM 1128 N N . ALA A 1 148 ? -4.384 -7.570 -10.248 1.00 72.88 148 ALA A N 1
ATOM 1129 C CA . ALA A 1 148 ? -3.364 -8.171 -9.390 1.00 72.88 148 ALA A CA 1
ATOM 1130 C C . ALA A 1 148 ? -3.328 -7.532 -7.995 1.00 72.88 148 ALA A C 1
ATOM 1132 O O . ALA A 1 148 ? -3.198 -8.238 -6.998 1.00 72.88 148 ALA A O 1
ATOM 1133 N N . SER A 1 149 ? -3.503 -6.212 -7.909 1.00 64.50 149 SER A N 1
ATOM 1134 C CA . SER A 1 149 ? -3.551 -5.488 -6.633 1.00 64.50 149 SER A CA 1
ATOM 1135 C C . SER A 1 149 ? -4.820 -5.818 -5.842 1.00 64.50 149 SER A C 1
ATOM 1137 O O . SER A 1 149 ? -4.749 -6.090 -4.646 1.00 64.50 149 SER A O 1
ATOM 1139 N N . VAL A 1 150 ? -5.979 -5.877 -6.510 1.00 73.19 150 VAL A N 1
ATOM 1140 C CA . VAL A 1 150 ? -7.241 -6.326 -5.899 1.00 73.19 150 VAL A CA 1
ATOM 1141 C C . VAL A 1 150 ? -7.140 -7.787 -5.458 1.00 73.19 150 VAL A C 1
ATOM 1143 O O . VAL A 1 150 ? -7.563 -8.109 -4.352 1.00 73.19 150 VAL A O 1
ATOM 1146 N N . ALA A 1 151 ? -6.538 -8.662 -6.267 1.00 76.50 151 ALA A N 1
ATOM 1147 C CA . ALA A 1 151 ? -6.329 -10.065 -5.921 1.00 76.50 151 ALA A CA 1
ATOM 1148 C C . ALA A 1 151 ? -5.384 -10.232 -4.720 1.00 76.50 151 ALA A C 1
ATOM 1150 O O . ALA A 1 151 ? -5.696 -10.988 -3.805 1.00 76.50 151 ALA A O 1
ATOM 1151 N N . LEU A 1 152 ? -4.271 -9.493 -4.669 1.00 73.06 152 LEU A N 1
ATOM 1152 C CA . LEU A 1 152 ? -3.349 -9.500 -3.528 1.00 73.06 152 LEU A CA 1
ATOM 1153 C C . LEU A 1 152 ? -4.029 -9.017 -2.242 1.00 73.06 152 LEU A C 1
ATOM 1155 O O . LEU A 1 152 ? -3.893 -9.654 -1.198 1.00 73.06 152 LEU A O 1
ATOM 1159 N N . LEU A 1 153 ? -4.812 -7.938 -2.317 1.00 67.69 153 LEU A N 1
ATOM 1160 C CA . LEU A 1 153 ? -5.583 -7.442 -1.174 1.00 67.69 153 LEU A CA 1
ATOM 1161 C C . LEU A 1 153 ? -6.691 -8.418 -0.751 1.00 67.69 153 LEU A C 1
ATOM 1163 O O . LEU A 1 153 ? -6.940 -8.578 0.443 1.00 67.69 153 LEU A O 1
ATOM 1167 N N . ALA A 1 154 ? -7.322 -9.110 -1.703 1.00 68.94 154 ALA A N 1
ATOM 1168 C CA . ALA A 1 154 ? -8.318 -10.140 -1.422 1.00 68.94 154 ALA A CA 1
ATOM 1169 C C . ALA A 1 154 ? -7.697 -11.376 -0.747 1.00 68.94 154 ALA A C 1
ATOM 1171 O O . ALA A 1 154 ? -8.288 -11.922 0.181 1.00 68.94 154 ALA A O 1
ATOM 1172 N N . VAL A 1 155 ? -6.487 -11.783 -1.147 1.00 68.56 155 VAL A N 1
ATOM 1173 C CA . VAL A 1 155 ? -5.744 -12.894 -0.522 1.00 68.56 155 VAL A CA 1
ATOM 1174 C C . VAL A 1 155 ? -5.309 -12.552 0.906 1.00 68.56 155 VAL A C 1
ATOM 1176 O O . VAL A 1 155 ? -5.360 -13.415 1.779 1.00 68.56 155 VAL A O 1
ATOM 1179 N N . VAL A 1 156 ? -4.958 -11.290 1.176 1.00 66.88 156 VAL A N 1
ATOM 1180 C CA . VAL A 1 156 ? -4.691 -10.780 2.538 1.00 66.88 156 VAL A CA 1
ATOM 1181 C C . VAL A 1 156 ? -5.968 -10.702 3.393 1.00 66.88 156 VAL A C 1
ATOM 1183 O O . VAL A 1 156 ? -5.890 -10.554 4.612 1.00 66.88 156 VAL A O 1
ATOM 1186 N N . SER A 1 157 ? -7.149 -10.892 2.796 1.00 57.78 157 SER A N 1
ATOM 1187 C CA . SER A 1 157 ? -8.438 -10.933 3.487 1.00 57.78 157 SER A CA 1
ATOM 1188 C C . SER A 1 157 ? -9.015 -12.358 3.593 1.00 57.78 157 SER A C 1
ATOM 1190 O O . SER A 1 157 ? -10.114 -12.618 3.097 1.00 57.78 157 SER A O 1
ATOM 1192 N N . PRO A 1 158 ? -8.347 -13.344 4.226 1.00 53.00 158 PRO A N 1
ATOM 1193 C CA . PRO A 1 158 ? -8.997 -14.622 4.423 1.00 53.00 158 PRO A CA 1
ATOM 1194 C C . PRO A 1 158 ? -10.021 -14.498 5.565 1.00 53.00 158 PRO A C 1
ATOM 1196 O O . PRO A 1 158 ? -9.675 -14.272 6.720 1.00 53.00 158 PRO A O 1
ATOM 1199 N N . ARG A 1 159 ? -11.297 -14.727 5.222 1.00 47.91 159 ARG A N 1
ATOM 1200 C CA . ARG A 1 159 ? -12.362 -15.243 6.109 1.00 47.91 159 ARG A CA 1
ATOM 1201 C C . ARG A 1 159 ? -12.774 -14.394 7.330 1.00 47.91 159 ARG A C 1
ATOM 1203 O O . ARG A 1 159 ? -12.539 -14.779 8.468 1.00 47.91 159 ARG A O 1
ATOM 1210 N N . SER A 1 160 ? -13.547 -13.327 7.121 1.00 46.50 160 SER A N 1
ATOM 1211 C CA . SER A 1 160 ? -14.397 -12.752 8.195 1.00 46.50 160 SER A CA 1
ATOM 1212 C C . SER A 1 160 ? -15.795 -12.317 7.713 1.00 46.50 160 SER A C 1
ATOM 1214 O O . SER A 1 160 ? -16.527 -11.611 8.397 1.00 46.50 160 SER A O 1
ATOM 1216 N N . VAL A 1 161 ? -16.204 -12.743 6.510 1.00 50.91 161 VAL A N 1
ATOM 1217 C CA . VAL A 1 161 ? -17.514 -12.398 5.915 1.00 50.91 161 VAL A CA 1
ATOM 1218 C C . VAL A 1 161 ? -18.254 -13.661 5.464 1.00 50.91 161 VAL A C 1
ATOM 1220 O O . VAL A 1 161 ? -18.781 -13.756 4.366 1.00 50.91 161 VAL A O 1
ATOM 1223 N N . SER A 1 162 ? -18.278 -14.683 6.315 1.00 51.84 162 SER A N 1
ATOM 1224 C CA . SER A 1 162 ? -19.239 -15.784 6.186 1.00 51.84 162 SER A CA 1
ATOM 1225 C C . SER A 1 162 ? -19.381 -16.492 7.530 1.00 51.84 162 SER A C 1
ATOM 1227 O O . SER A 1 162 ? -18.869 -17.585 7.704 1.00 51.84 162 SER A O 1
ATOM 1229 N N . ASP A 1 163 ? -19.983 -15.811 8.511 1.00 47.66 163 ASP A N 1
ATOM 1230 C CA . ASP A 1 163 ? -20.821 -16.471 9.526 1.00 47.66 163 ASP A CA 1
ATOM 1231 C C . ASP A 1 163 ? -21.657 -15.434 10.301 1.00 47.66 163 ASP A C 1
ATOM 1233 O O . ASP A 1 163 ? -21.412 -15.099 11.459 1.00 47.66 163 ASP A O 1
ATOM 1237 N N . SER A 1 164 ? -22.606 -14.782 9.629 1.00 48.31 164 SER A N 1
ATOM 1238 C CA . SER A 1 164 ? -23.606 -13.933 10.313 1.00 48.31 164 SER A CA 1
ATOM 1239 C C . SER A 1 164 ? -24.975 -13.983 9.632 1.00 48.31 164 SER A C 1
ATOM 1241 O O . SER A 1 164 ? -25.791 -13.077 9.800 1.00 48.31 164 SER A O 1
ATOM 1243 N N . GLY A 1 165 ? -25.212 -15.027 8.834 1.00 48.59 165 GLY A N 1
ATOM 1244 C CA . GLY A 1 165 ? -26.295 -15.075 7.858 1.00 48.59 165 GLY A CA 1
ATOM 1245 C C . GLY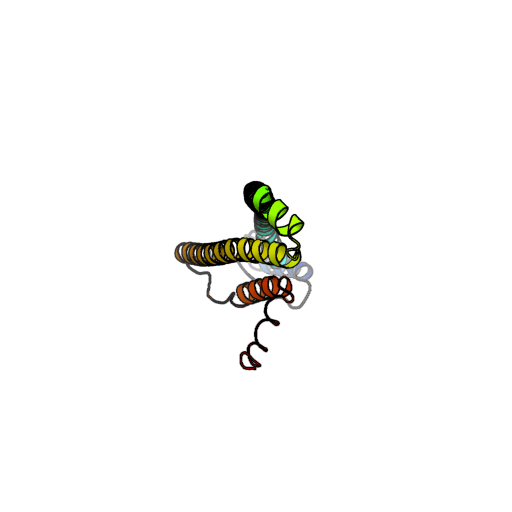 A 1 165 ? -27.346 -16.161 8.055 1.00 48.59 165 GLY A C 1
ATOM 1246 O O . GLY A 1 165 ? -28.225 -16.227 7.221 1.00 48.59 165 GLY A O 1
ATOM 1247 N N . GLU A 1 166 ? -27.311 -16.992 9.098 1.00 48.03 166 GLU A N 1
ATOM 1248 C CA . GLU A 1 166 ? -28.338 -18.028 9.332 1.00 48.03 166 GLU A CA 1
ATOM 1249 C C . GLU A 1 166 ? -28.210 -18.508 10.785 1.00 48.03 166 GLU A C 1
ATOM 1251 O O . GLU A 1 166 ? -27.343 -19.297 11.114 1.00 48.03 166 GLU A O 1
ATOM 1256 N N . ALA A 1 167 ? -28.887 -17.912 11.769 1.00 48.22 167 ALA A N 1
ATOM 1257 C CA . ALA A 1 167 ? -30.010 -18.609 12.405 1.00 48.22 167 ALA A CA 1
ATOM 1258 C C . ALA A 1 167 ? -30.796 -17.685 13.362 1.00 48.22 167 ALA A C 1
ATOM 1260 O O . ALA A 1 167 ? -31.202 -18.078 14.455 1.00 48.22 167 ALA A O 1
ATOM 1261 N N . ARG A 1 168 ? -31.101 -16.447 12.945 1.00 54.47 168 ARG A N 1
ATOM 1262 C CA . ARG A 1 168 ? -32.206 -15.663 13.540 1.00 54.47 168 ARG A CA 1
ATOM 1263 C C . ARG A 1 168 ? -33.572 -16.179 13.051 1.00 54.47 168 ARG A C 1
ATOM 1265 O O . ARG A 1 168 ? -34.358 -15.423 12.485 1.00 54.47 168 ARG A O 1
ATOM 1272 N N . ARG A 1 169 ? -33.877 -17.468 13.253 1.00 56.47 169 ARG A N 1
ATOM 1273 C CA . ARG A 1 169 ? -35.229 -18.017 13.020 1.00 56.47 169 ARG A CA 1
ATOM 1274 C C . ARG A 1 169 ? -35.478 -19.329 13.780 1.00 56.47 169 ARG A C 1
ATOM 1276 O O . ARG A 1 169 ? -35.429 -20.400 13.194 1.00 56.47 169 ARG A O 1
ATOM 1283 N N . LYS A 1 170 ? -35.745 -19.207 15.087 1.00 51.22 170 LYS A N 1
ATOM 1284 C CA . LYS A 1 170 ? -36.559 -20.069 15.988 1.00 51.22 170 LYS A CA 1
ATOM 1285 C C . LYS A 1 170 ? -36.057 -19.823 17.420 1.00 51.22 170 LYS A C 1
ATOM 1287 O O . LYS A 1 170 ? -34.872 -19.946 17.659 1.00 51.22 170 LYS A O 1
ATOM 1292 N N . GLY A 1 171 ? -36.836 -19.442 18.418 1.00 44.25 171 GLY A N 1
ATOM 1293 C CA . GLY A 1 171 ? -38.236 -19.083 18.496 1.00 44.25 171 GLY A CA 1
ATOM 1294 C C . GLY A 1 171 ? -38.377 -18.171 19.711 1.00 44.25 171 GLY A C 1
ATOM 1295 O O . GLY A 1 171 ? -37.944 -18.498 20.808 1.00 44.25 171 GLY A O 1
ATOM 1296 N N . ARG A 1 172 ? -38.947 -16.993 19.484 1.00 59.66 172 ARG A N 1
ATOM 1297 C CA . ARG A 1 172 ? -39.683 -16.259 20.503 1.00 59.66 172 ARG A CA 1
ATOM 1298 C C . ARG A 1 172 ? -41.112 -16.733 20.307 1.00 59.66 172 ARG A C 1
ATOM 1300 O O . ARG A 1 172 ? -41.684 -16.312 19.314 1.00 59.66 172 ARG A O 1
ATOM 1307 N N . PHE A 1 173 ? -41.560 -17.687 21.118 1.00 55.03 173 PHE A N 1
ATOM 1308 C CA . PHE A 1 173 ? -42.935 -17.976 21.557 1.00 55.03 173 PHE A CA 1
ATOM 1309 C C . PHE A 1 173 ? -42.922 -19.333 22.284 1.00 55.03 173 PHE A C 1
ATOM 1311 O O . PHE A 1 173 ? -42.388 -20.298 21.735 1.00 55.03 173 PHE A O 1
ATOM 1318 N N . ALA A 1 174 ? -43.568 -19.344 23.456 1.00 46.19 174 ALA A N 1
ATOM 1319 C CA . ALA A 1 174 ? -43.570 -20.332 24.545 1.00 46.19 174 ALA A CA 1
ATOM 1320 C C . ALA A 1 174 ? -42.427 -20.162 25.556 1.00 46.19 174 ALA A C 1
ATOM 1322 O O . ALA A 1 174 ? -41.263 -20.460 25.215 1.00 46.19 174 ALA A O 1
#